Protein 7MPD (pdb70)

Foldseek 3Di:
DWALPQQFEEEFADDLDLVVLLVLVVSNAAEEEEAADQVLCCVRQVGPVRVCVSNVVSRHHYDYQYAYPQAEGDPVSLLVVLLVCVVDGGRYYYYYHGRAAHVLLNQLLNCCQPVVDDSVVSSVSSCVTHPRHHPHPNSSVVSVVSNVCNVVSVVSSPDD

Sequence (160 aa):
MMYWVRRKTTIGGSSGLPYTENEILLEWRKEGVKRVLVLPEDWEIEESWGDKDYYLSILKKNGLQPLHIPIPPDGGVPSDSSQFLTIMKWLLSEKEGNLVHCVGGIGRTGTILASSYLILTEGLEVESSAIDEVRLVRPGAVQTYEQEMFLLRVEGMMRKSSWLKNNIYYSSN

B-factor: mean 20.12, std 10.47, range [8.25, 118.36]

Secondary structure (DSSP, 8-state):
-EEEETTTEEEE---SSHHHHHHHHHHT--EEEE-S-HHHHHHHHS-HHHHHHHHHHTT-EEEE----TT----HHHHHHHHHHHHHS-SSEEEE-SSSSHHHHHHHHHHHHHHH---HHHHHHHHHTTSTT-S-SHHHHHHHHHHHHTHHHHHHHHH--

InterPro domains:
  IPR000242 Tyrosine-specific protein phosphatase, PTPase domain [PR00700] (91-109)
  IPR000242 Tyrosine-specific protein phosphatase, PTPase domain [PR00700] (117-132)
  IPR000242 Tyrosine-specific protein phosphatase, PTPase domain [PR00700] (133-143)
  IPR000242 Tyrosine-specific protein phosphatase, PTPase domain [PS50055] (1-146)
  IPR000387 Tyrosine-specific protein phosphatases domain [PS50056] (76-141)
  IPR003595 Protein-tyrosine phosphatase, catalytic [SM00404] (58-149)
  IPR016130 Protein-tyrosine phosphatase, active site [PS00383] (94-104)
  IPR020422 Dual specificity protein phosphatase domain [PS50054] (1-155)
  IPR029021 Protein-tyrosine phosphatase-like [G3DSA:3.90.190.10] (1-161)
  IPR029021 Protein-tyrosine phosphatase-like [SSF52799] (16-147)
  IPR050561 Protein Tyrosine Phosphatase [PTHR23339] (23-151)

Structure (mmCIF, N/CA/C/O backbone):
data_7MPD
#
_entry.id   7MPD
#
_cell.length_a   83.923
_cell.length_b   83.923
_cell.length_c   42.352
_cell.angle_alpha   90.000
_cell.angle_beta   90.000
_cell.angle_gamma   120.000
#
_symmetry.space_group_name_H-M   'P 63'
#
loop_
_entity.id
_entity.type
_entity.pdbx_description
1 polymer SsoPTP
2 non-polymer '2-chloroethane-1-sulfonic acid'
3 non-polymer '4-(2-HYDROXYETHYL)-1-PIPERAZINE ETHANESULFONIC ACID'
4 water water
#
loop_
_atom_site.group_PDB
_atom_site.id
_atom_site.type_symbol
_atom_site.label_atom_id
_atom_site.label_alt_id
_atom_site.label_comp_id
_atom_site.label_asym_id
_atom_site.label_entity_id
_atom_site.label_seq_id
_atom_site.pdbx_PDB_ins_code
_atom_site.Cartn_x
_atom_site.Cartn_y
_atom_site.Cartn_z
_atom_site.occupancy
_atom_site.B_iso_or_equiv
_atom_site.auth_seq_id
_atom_site.auth_comp_id
_atom_site.auth_asym_id
_atom_site.auth_atom_id
_atom_site.pdbx_PDB_model_num
ATOM 1 N N A MET A 1 1 ? 20.959 7.776 -0.484 0.51 15.67 1 MET A N 1
ATOM 2 N N B MET A 1 1 ? 21.080 7.696 -0.426 0.49 18.79 1 MET A N 1
ATOM 3 C CA A MET A 1 1 ? 20.667 8.900 0.354 0.51 11.94 1 MET A CA 1
ATOM 4 C CA B MET A 1 1 ? 20.677 8.870 0.348 0.49 17.96 1 MET A CA 1
ATOM 5 C C A MET A 1 1 ? 19.483 8.572 1.257 0.51 12.28 1 MET A C 1
ATOM 6 C C B MET A 1 1 ? 19.454 8.599 1.213 0.49 16.32 1 MET A C 1
ATOM 7 O O A MET A 1 1 ? 18.797 7.559 1.111 0.51 14.45 1 MET A O 1
ATOM 8 O O B MET A 1 1 ? 18.717 7.642 0.986 0.49 17.80 1 MET A O 1
ATOM 17 N N . TYR A 1 2 ? 19.219 9.467 2.185 1.00 13.23 2 TYR A N 1
ATOM 18 C CA . TYR A 1 2 ? 18.078 9.361 3.079 1.00 13.01 2 TYR A CA 1
ATOM 19 C C . TYR A 1 2 ? 17.415 10.719 3.172 1.00 12.73 2 TYR A C 1
ATOM 20 O O . TYR A 1 2 ? 18.092 11.739 3.201 1.00 13.63 2 TYR A O 1
ATOM 38 N N . TRP A 1 3 ? 16.095 10.751 3.233 1.00 14.13 3 TRP A N 1
ATOM 39 C CA . TRP A 1 3 ? 15.350 11.986 3.464 1.00 13.82 3 TRP A CA 1
ATOM 40 C C . TRP A 1 3 ? 15.002 12.110 4.948 1.00 13.63 3 TRP A C 1
ATOM 41 O O . TRP A 1 3 ? 14.401 11.208 5.526 1.00 15.96 3 TRP A O 1
ATOM 62 N N . VAL A 1 4 ? 15.364 13.232 5.556 1.00 13.01 4 VAL A N 1
ATOM 63 C CA . VAL A 1 4 ? 14.924 13.549 6.913 1.00 13.66 4 VAL A CA 1
ATOM 64 C C . VAL A 1 4 ? 13.528 14.164 6.903 1.00 14.00 4 VAL A C 1
ATOM 65 O O . VAL A 1 4 ? 12.707 13.863 7.777 1.00 15.71 4 VAL A O 1
ATOM 78 N N . ARG A 1 5 ? 13.259 15.052 5.951 1.00 13.93 5 ARG A N 1
ATOM 79 C CA . ARG A 1 5 ? 11.938 15.622 5.707 1.00 15.70 5 ARG A CA 1
ATOM 80 C C . ARG A 1 5 ? 11.696 15.440 4.211 1.00 16.90 5 ARG A C 1
ATOM 81 O O . ARG A 1 5 ? 12.416 16.011 3.384 1.00 17.93 5 ARG A O 1
ATOM 102 N N . ARG A 1 6 ? 10.734 14.591 3.862 1.00 19.70 6 ARG A N 1
ATOM 103 C CA . ARG A 1 6 ? 10.722 13.986 2.529 1.00 26.55 6 ARG A CA 1
ATOM 104 C C . ARG A 1 6 ? 10.680 15.024 1.421 1.00 29.43 6 ARG A C 1
ATOM 105 O O . ARG A 1 6 ? 9.878 15.945 1.438 1.00 30.18 6 ARG A O 1
ATOM 126 N N . LYS A 1 7 ? 11.640 14.921 0.513 1.00 31.29 7 LYS A N 1
ATOM 127 C CA . LYS A 1 7 ? 11.774 15.824 -0.624 1.00 29.45 7 LYS A CA 1
ATOM 128 C C . LYS A 1 7 ? 12.264 17.231 -0.270 1.00 25.10 7 LYS A C 1
ATOM 129 O O . LYS A 1 7 ? 12.573 17.985 -1.179 1.00 24.96 7 LYS A O 1
ATOM 148 N N A THR A 1 8 ? 12.366 17.578 1.017 0.56 22.20 8 THR A N 1
ATOM 149 N N B THR A 1 8 ? 12.373 17.590 1.014 0.44 23.39 8 THR A N 1
ATOM 150 C CA A THR A 1 8 ? 12.849 18.893 1.445 0.56 19.96 8 THR A CA 1
ATOM 151 C CA B THR A 1 8 ? 12.871 18.914 1.404 0.44 22.24 8 THR A CA 1
ATOM 152 C C A THR A 1 8 ? 14.335 18.878 1.807 0.56 16.95 8 THR A C 1
ATOM 153 C C B THR A 1 8 ? 14.342 18.903 1.822 0.44 17.73 8 THR A C 1
ATOM 154 O O A THR A 1 8 ? 15.128 19.656 1.265 0.56 17.04 8 THR A O 1
ATOM 155 O O B THR A 1 8 ? 15.147 19.698 1.314 0.44 17.71 8 THR A O 1
ATOM 176 N N . ILE A 1 9 ? 14.717 18.016 2.735 1.00 15.75 9 ILE A N 1
ATOM 177 C CA . ILE A 1 9 ? 16.101 17.914 3.159 1.00 13.97 9 ILE A CA 1
ATOM 178 C C . ILE A 1 9 ? 16.481 16.476 3.448 1.00 11.82 9 ILE A C 1
ATOM 179 O O . ILE A 1 9 ? 15.750 15.741 4.126 1.00 12.10 9 ILE A O 1
ATOM 195 N N . GLY A 1 10 ? 17.652 16.093 2.959 1.00 11.56 10 GLY A N 1
ATOM 196 C CA . GLY A 1 10 ? 18.171 14.761 3.121 1.00 11.54 10 GLY A CA 1
ATOM 197 C C . GLY A 1 10 ? 19.674 14.767 3.210 1.00 10.22 10 GLY A C 1
ATOM 198 O O . GLY A 1 10 ? 20.332 15.804 3.065 1.00 10.39 10 GLY A O 1
ATOM 202 N N . GLY A 1 11 ? 20.223 13.578 3.423 1.00 10.40 11 GLY A N 1
ATOM 203 C CA . GLY A 1 11 ? 21.645 13.395 3.596 1.00 10.35 11 GLY A CA 1
ATOM 204 C C . GLY A 1 11 ? 22.191 12.219 2.809 1.00 9.89 11 GLY A C 1
ATOM 205 O O . GLY A 1 11 ? 21.459 11.335 2.360 1.00 11.09 11 GLY A O 1
ATOM 209 N N A SER A 1 12 ? 23.521 12.201 2.668 0.73 10.09 12 SER A N 1
ATOM 210 N N B SER A 1 12 ? 23.515 12.200 2.671 0.27 10.65 12 SER A N 1
ATOM 211 C CA A SER A 1 12 ? 24.230 11.133 1.993 0.73 10.82 12 SER A CA 1
ATOM 212 C CA B SER A 1 12 ? 24.195 11.046 2.103 0.27 12.04 12 SER A CA 1
ATOM 213 C C A SER A 1 12 ? 25.694 11.169 2.396 0.73 10.55 12 SER A C 1
ATOM 214 C C B SER A 1 12 ? 25.682 11.159 2.397 0.27 11.63 12 SER A C 1
ATOM 215 O O A SER A 1 12 ? 26.188 12.148 2.947 0.73 10.17 12 SER A O 1
ATOM 216 O O B SER A 1 12 ? 26.165 12.167 2.918 0.27 11.56 12 SER A O 1
ATOM 231 N N . GLY A 1 13 ? 26.400 10.089 2.060 1.00 12.08 13 GLY A N 1
ATOM 232 C CA . GLY A 1 13 ? 27.845 10.118 2.006 1.00 12.15 13 GLY A CA 1
ATOM 233 C C . GLY A 1 13 ? 28.360 10.598 0.650 1.00 11.50 13 GLY A C 1
ATOM 234 O O . GLY A 1 13 ? 27.608 10.971 -0.230 1.00 13.33 13 GLY A O 1
ATOM 238 N N . LEU A 1 14 ? 29.687 10.579 0.513 1.00 11.57 14 LEU A N 1
ATOM 239 C CA . LEU A 1 14 ? 30.368 11.042 -0.698 1.00 11.89 14 LEU A CA 1
ATOM 240 C C . LEU A 1 14 ? 30.163 10.019 -1.797 1.00 11.44 14 LEU A C 1
ATOM 241 O O . LEU A 1 14 ? 30.534 8.856 -1.619 1.00 13.28 14 LEU A O 1
ATOM 257 N N . PRO A 1 15 ? 29.642 10.405 -2.958 1.00 11.31 15 PRO A N 1
ATOM 258 C CA . PRO A 1 15 ? 29.522 9.453 -4.046 1.00 11.87 15 PRO A CA 1
ATOM 259 C C . PRO A 1 15 ? 30.885 9.159 -4.643 1.00 11.74 15 PRO A C 1
ATOM 260 O O . PRO A 1 15 ? 31.768 10.012 -4.691 1.00 12.85 15 PRO A O 1
ATOM 271 N N . TYR A 1 16 ? 31.043 7.926 -5.102 1.00 12.38 16 TYR A N 1
ATOM 272 C CA . TYR A 1 16 ? 32.237 7.515 -5.813 1.00 13.18 16 TYR A CA 1
ATOM 273 C C . TYR A 1 16 ? 32.008 7.411 -7.316 1.00 14.22 16 TYR A C 1
ATOM 274 O O . TYR A 1 16 ? 32.981 7.346 -8.080 1.00 16.89 16 TYR A O 1
ATOM 292 N N . THR A 1 17 ? 30.762 7.399 -7.756 1.00 13.48 17 THR A N 1
ATOM 293 C CA . THR A 1 17 ? 30.446 7.234 -9.168 1.00 13.71 17 THR A CA 1
ATOM 294 C C . THR A 1 17 ? 29.346 8.226 -9.533 1.00 13.62 17 THR A C 1
ATOM 295 O O . THR A 1 17 ? 28.557 8.662 -8.705 1.00 14.12 17 THR A O 1
ATOM 306 N N . GLU A 1 18 ? 29.263 8.519 -10.829 1.00 14.68 18 GLU A N 1
ATOM 307 C CA . GLU A 1 18 ? 28.172 9.343 -11.325 1.00 16.27 18 GLU A CA 1
ATOM 308 C C . GLU A 1 18 ? 26.825 8.639 -11.190 1.00 14.97 18 GLU A C 1
ATOM 309 O O . GLU A 1 18 ? 25.797 9.307 -11.038 1.00 16.24 18 GLU A O 1
ATOM 321 N N . ASN A 1 19 ? 26.796 7.295 -11.200 1.00 14.93 19 ASN A N 1
ATOM 322 C CA . ASN A 1 19 ? 25.529 6.592 -11.011 1.00 14.93 19 ASN A CA 1
ATOM 323 C C . ASN A 1 19 ? 24.857 7.022 -9.715 1.00 14.62 19 ASN A C 1
ATOM 324 O O . ASN A 1 19 ? 23.631 7.144 -9.642 1.00 15.74 19 ASN A O 1
ATOM 335 N N . GLU A 1 20 ? 25.647 7.213 -8.659 1.00 13.85 20 GLU A N 1
ATOM 336 C CA . GLU A 1 20 ? 25.060 7.596 -7.389 1.00 13.49 20 GLU A CA 1
ATOM 337 C C . GLU A 1 20 ? 24.426 8.976 -7.463 1.00 13.51 20 GLU A C 1
ATOM 338 O O . GLU A 1 20 ? 23.394 9.220 -6.827 1.00 15.13 20 GLU A O 1
ATOM 350 N N . ILE A 1 21 ? 25.061 9.889 -8.204 1.00 13.58 21 ILE A N 1
ATOM 351 C CA . ILE A 1 21 ? 24.552 11.247 -8.380 1.00 13.78 21 ILE A CA 1
ATOM 352 C C . ILE A 1 21 ? 23.258 11.230 -9.185 1.00 14.78 21 ILE A C 1
ATOM 353 O O . ILE A 1 21 ? 22.305 11.955 -8.881 1.00 15.88 21 ILE A O 1
ATOM 369 N N A LEU A 1 22 ? 23.196 10.385 -10.216 0.48 15.19 22 LEU A N 1
ATOM 370 N N B LEU A 1 22 ? 23.207 10.394 -10.223 0.52 15.21 22 LEU A N 1
ATOM 371 C CA A LEU A 1 22 ? 21.968 10.257 -10.992 0.48 16.62 22 LEU A CA 1
ATOM 372 C CA B LEU A 1 22 ? 21.980 10.234 -10.990 0.52 16.43 22 LEU A CA 1
ATOM 373 C C A LEU A 1 22 ? 20.831 9.731 -10.127 0.48 17.25 22 LEU A C 1
ATOM 374 C C B LEU A 1 22 ? 20.846 9.770 -10.090 0.52 16.59 22 LEU A C 1
ATOM 375 O O A LEU A 1 22 ? 19.672 10.120 -10.323 0.48 18.00 22 LEU A O 1
ATOM 376 O O B LEU A 1 22 ? 19.709 10.242 -10.216 0.52 17.82 22 LEU A O 1
ATOM 407 N N . GLU A 1 23 ? 21.133 8.842 -9.177 1.00 16.60 23 GLU A N 1
ATOM 408 C CA . GLU A 1 23 ? 20.101 8.376 -8.259 1.00 17.13 23 GLU A CA 1
ATOM 409 C C . GLU A 1 23 ? 19.600 9.504 -7.358 1.00 16.19 23 GLU A C 1
ATOM 410 O O . GLU A 1 23 ? 18.400 9.605 -7.091 1.00 17.38 23 GLU A O 1
ATOM 422 N N . TRP A 1 24 ? 20.493 10.387 -6.901 1.00 15.27 24 TRP A N 1
ATOM 423 C CA . TRP A 1 24 ? 20.035 11.547 -6.145 1.00 15.12 24 TRP A CA 1
ATOM 424 C C . TRP A 1 24 ? 19.005 12.324 -6.965 1.00 15.55 24 TRP A C 1
ATOM 425 O O . TRP A 1 24 ? 17.951 12.736 -6.461 1.00 16.18 24 TRP A O 1
ATOM 446 N N . ARG A 1 25 ? 19.330 12.582 -8.234 1.00 15.54 25 ARG A N 1
ATOM 447 C CA . ARG A 1 25 ? 18.413 13.328 -9.081 1.00 17.13 25 ARG A CA 1
ATOM 448 C C . ARG A 1 25 ? 17.066 12.622 -9.197 1.00 17.20 25 ARG A C 1
ATOM 449 O O . ARG A 1 25 ? 16.001 13.257 -9.123 1.00 18.52 25 ARG A O 1
ATOM 470 N N . LYS A 1 26 ? 17.091 11.301 -9.374 1.00 17.70 26 LYS A N 1
ATOM 471 C CA . LYS A 1 26 ? 15.847 10.550 -9.478 1.00 19.37 26 LYS A CA 1
ATOM 472 C C . LYS A 1 26 ? 15.014 10.643 -8.208 1.00 19.59 26 LYS A C 1
ATOM 473 O O . LYS A 1 26 ? 13.780 10.604 -8.275 1.00 21.28 26 LYS A O 1
ATOM 492 N N . GLU A 1 27 ? 15.664 10.758 -7.053 1.00 17.84 27 GLU A N 1
ATOM 493 C CA . GLU A 1 27 ? 14.991 10.886 -5.767 1.00 18.82 27 GLU A CA 1
ATOM 494 C C . GLU A 1 27 ? 14.410 12.269 -5.521 1.00 18.51 27 GLU A C 1
ATOM 495 O O . GLU A 1 27 ? 13.680 12.454 -4.538 1.00 21.97 27 GLU A O 1
ATOM 507 N N . GLY A 1 28 ? 14.730 13.241 -6.363 1.00 17.73 28 GLY A N 1
ATOM 508 C CA . GLY A 1 28 ? 14.222 14.585 -6.203 1.00 18.54 28 GLY A CA 1
ATOM 509 C C . GLY A 1 28 ? 15.217 15.597 -5.684 1.00 16.62 28 GLY A C 1
ATOM 510 O O . GLY A 1 28 ? 14.816 16.707 -5.331 1.00 18.24 28 GLY A O 1
ATOM 514 N N . VAL A 1 29 ? 16.495 15.245 -5.593 1.00 15.35 29 VAL A N 1
ATOM 515 C CA . VAL A 1 29 ? 17.501 16.216 -5.198 1.00 14.27 29 VAL A CA 1
ATOM 516 C C . VAL A 1 29 ? 17.668 17.251 -6.298 1.00 14.31 29 VAL A C 1
ATOM 517 O O . VAL A 1 29 ? 17.772 16.903 -7.487 1.00 15.39 29 VAL A O 1
ATOM 530 N N . LYS A 1 30 ? 17.734 18.516 -5.898 1.00 14.25 30 LYS A N 1
ATOM 531 C CA . LYS A 1 30 ? 17.972 19.638 -6.789 1.00 15.05 30 LYS A CA 1
ATOM 532 C C . LYS A 1 30 ? 19.221 20.435 -6.444 1.00 14.20 30 LYS A C 1
ATOM 533 O O . LYS A 1 30 ? 19.755 21.141 -7.309 1.00 15.20 30 LYS A O 1
ATOM 552 N N . ARG A 1 31 ? 19.693 20.365 -5.205 1.00 13.48 31 ARG A N 1
ATOM 553 C CA . ARG A 1 31 ? 20.730 21.246 -4.672 1.00 14.27 31 ARG A CA 1
ATOM 554 C C . ARG A 1 31 ? 21.555 20.410 -3.708 1.00 12.05 31 ARG A C 1
ATOM 555 O O . ARG A 1 31 ? 20.981 19.594 -2.989 1.00 12.48 31 ARG A O 1
ATOM 576 N N . VAL A 1 32 ? 22.870 20.611 -3.689 1.00 11.31 32 VAL A N 1
ATOM 577 C CA . VAL A 1 32 ? 23.768 19.781 -2.888 1.00 10.85 32 VAL A CA 1
ATOM 578 C C . VAL A 1 32 ? 24.707 20.677 -2.093 1.00 10.51 32 VAL A C 1
ATOM 579 O O . VAL A 1 32 ? 25.456 21.483 -2.655 1.00 11.66 32 VAL A O 1
ATOM 592 N N . LEU A 1 33 ? 24.707 20.478 -0.777 1.00 9.91 33 LEU A N 1
ATOM 593 C CA . LEU A 1 33 ? 25.644 21.096 0.147 1.00 9.67 33 LEU A CA 1
ATOM 594 C C . LEU A 1 33 ? 26.756 20.086 0.397 1.00 9.41 33 LEU A C 1
ATOM 595 O O . LEU A 1 33 ? 26.533 19.030 0.993 1.00 10.05 33 LEU A O 1
ATOM 611 N N . VAL A 1 34 ? 27.936 20.409 -0.108 1.00 9.58 34 VAL A N 1
ATOM 612 C CA . VAL A 1 34 ? 29.121 19.550 -0.112 1.00 9.27 34 VAL A CA 1
ATOM 613 C C . VAL A 1 34 ? 29.965 19.909 1.100 1.00 8.94 34 VAL A C 1
ATOM 614 O O . VAL A 1 34 ? 30.590 20.973 1.119 1.00 9.79 34 VAL A O 1
ATOM 627 N N . LEU A 1 35 ? 30.035 19.012 2.074 1.00 8.50 35 LEU A N 1
ATOM 628 C CA . LEU A 1 35 ? 30.784 19.235 3.309 1.00 8.77 35 LEU A CA 1
ATOM 629 C C . LEU A 1 35 ? 32.204 18.668 3.362 1.00 8.60 35 LEU A C 1
ATOM 630 O O . LEU A 1 35 ? 32.965 19.123 4.212 1.00 9.58 35 LEU A O 1
ATOM 646 N N . PRO A 1 36 ? 32.613 17.655 2.592 1.00 8.97 36 PRO A N 1
ATOM 647 C CA . PRO A 1 36 ? 33.995 17.168 2.787 1.00 9.39 36 PRO A CA 1
ATOM 648 C C . PRO A 1 36 ? 35.017 18.232 2.443 1.00 9.51 36 PRO A C 1
ATOM 649 O O . PRO A 1 36 ? 34.770 19.155 1.660 1.00 10.61 36 PRO A O 1
ATOM 660 N N . GLU A 1 37 ? 36.204 18.044 2.990 1.00 9.82 37 GLU A N 1
ATOM 661 C CA . GLU A 1 37 ? 37.342 18.880 2.634 1.00 10.53 37 GLU A CA 1
ATOM 662 C C . GLU A 1 37 ? 37.863 18.498 1.256 1.00 9.97 37 GLU A C 1
ATOM 663 O O . GLU A 1 37 ? 37.643 17.389 0.751 1.00 10.80 37 GLU A O 1
ATOM 675 N N . ASP A 1 38 ? 38.613 19.414 0.651 1.00 10.80 38 ASP A N 1
ATOM 676 C CA . ASP A 1 38 ? 39.209 19.140 -0.649 1.00 11.41 38 ASP A CA 1
ATOM 677 C C . ASP A 1 38 ? 39.947 17.811 -0.671 1.00 10.80 38 ASP A C 1
ATOM 678 O O . ASP A 1 38 ? 39.807 17.070 -1.637 1.00 11.66 38 ASP A O 1
ATOM 687 N N . TRP A 1 39 ? 40.769 17.507 0.351 1.00 10.87 39 TRP A N 1
ATOM 688 C CA . TRP A 1 39 ? 41.576 16.293 0.252 1.00 11.36 39 TRP A CA 1
ATOM 689 C C . TRP A 1 39 ? 40.699 15.060 0.166 1.00 10.85 39 TRP A C 1
ATOM 690 O O . TRP A 1 39 ? 41.073 14.094 -0.494 1.00 12.50 39 TRP A O 1
ATOM 711 N N . GLU A 1 40 ? 39.547 15.074 0.835 1.00 10.26 40 GLU A N 1
ATOM 712 C CA . GLU A 1 40 ? 38.613 13.957 0.803 1.00 10.76 40 GLU A CA 1
ATOM 713 C C . GLU A 1 40 ? 37.958 13.827 -0.578 1.00 11.04 40 GLU A C 1
ATOM 714 O O . GLU A 1 40 ? 37.811 12.735 -1.113 1.00 13.16 40 GLU A O 1
ATOM 726 N N . ILE A 1 41 ? 37.568 14.937 -1.173 1.00 10.82 41 ILE A N 1
ATOM 727 C CA . ILE A 1 41 ? 36.975 14.907 -2.514 1.00 11.96 41 ILE A CA 1
ATOM 728 C C . ILE A 1 41 ? 37.996 14.467 -3.545 1.00 12.79 41 ILE A C 1
ATOM 729 O O . ILE A 1 41 ? 37.688 13.657 -4.436 1.00 14.32 41 ILE A O 1
ATOM 745 N N . GLU A 1 42 ? 39.219 15.011 -3.460 1.00 13.43 42 GLU A N 1
ATOM 746 C CA . GLU A 1 42 ? 40.256 14.775 -4.440 1.00 14.90 42 GLU A CA 1
ATOM 747 C C . GLU A 1 42 ? 40.615 13.312 -4.510 1.00 17.25 42 GLU A C 1
ATOM 748 O O . GLU A 1 42 ? 40.923 12.808 -5.593 1.00 19.95 42 GLU A O 1
ATOM 760 N N . GLU A 1 43 ? 40.579 12.609 -3.387 1.00 19.84 43 GLU A N 1
ATOM 761 C CA . GLU A 1 43 ? 40.853 11.178 -3.404 1.00 23.35 43 GLU A CA 1
ATOM 762 C C . GLU A 1 43 ? 39.901 10.434 -4.345 1.00 23.30 43 GLU A C 1
ATOM 763 O O . GLU A 1 43 ? 40.303 9.473 -5.004 1.00 27.56 43 GLU A O 1
ATOM 775 N N . SER A 1 44 ? 38.622 10.848 -4.400 1.00 22.08 44 SER A N 1
ATOM 776 C CA . SER A 1 44 ? 37.618 10.133 -5.188 1.00 22.23 44 SER A CA 1
ATOM 777 C C . SER A 1 44 ? 37.337 10.752 -6.554 1.00 20.86 44 SER A C 1
ATOM 778 O O . SER A 1 44 ? 36.798 10.061 -7.431 1.00 22.54 44 SER A O 1
ATOM 786 N N . TRP A 1 45 ? 37.711 12.015 -6.770 1.00 18.64 45 TRP A N 1
ATOM 787 C CA . TRP A 1 45 ? 37.312 12.732 -7.964 1.00 16.89 45 TRP A CA 1
ATOM 788 C C . TRP A 1 45 ? 38.449 13.468 -8.652 1.00 17.88 45 TRP A C 1
ATOM 789 O O . TRP A 1 45 ? 38.230 14.072 -9.701 1.00 19.16 45 TRP A O 1
ATOM 810 N N . GLY A 1 46 ? 39.647 13.439 -8.083 1.00 18.69 46 GLY A N 1
ATOM 811 C CA . GLY A 1 46 ? 40.803 14.103 -8.665 1.00 19.00 46 GLY A CA 1
ATOM 812 C C . GLY A 1 46 ? 40.880 15.557 -8.319 1.00 18.06 46 GLY A C 1
ATOM 813 O O . GLY A 1 46 ? 41.908 16.027 -7.829 1.00 21.46 46 GLY A O 1
ATOM 817 N N . ASP A 1 47 ? 39.789 16.289 -8.492 1.00 19.70 47 ASP A N 1
ATOM 818 C CA . ASP A 1 47 ? 39.804 17.731 -8.315 1.00 21.61 47 ASP A CA 1
ATOM 819 C C . ASP A 1 47 ? 38.430 18.166 -7.832 1.00 19.20 47 ASP A C 1
ATOM 820 O O . ASP A 1 47 ? 37.423 17.701 -8.362 1.00 18.97 47 ASP A O 1
ATOM 829 N N . LYS A 1 48 ? 38.386 19.037 -6.820 1.00 18.01 48 LYS A N 1
ATOM 830 C CA . LYS A 1 48 ? 37.107 19.468 -6.279 1.00 18.11 48 LYS A CA 1
ATOM 831 C C . LYS A 1 48 ? 36.279 20.149 -7.353 1.00 18.20 48 LYS A C 1
ATOM 832 O O . LYS A 1 48 ? 35.065 19.932 -7.415 1.00 17.75 48 LYS A O 1
ATOM 851 N N . ASP A 1 49 ? 36.904 20.991 -8.188 1.00 20.28 49 ASP A N 1
ATOM 852 C CA . ASP A 1 49 ? 36.138 21.678 -9.217 1.00 21.33 49 ASP A CA 1
ATOM 853 C C . ASP A 1 49 ? 35.511 20.684 -10.186 1.00 20.51 49 ASP A C 1
ATOM 854 O O . ASP A 1 49 ? 34.375 20.882 -10.646 1.00 20.17 49 ASP A O 1
ATOM 863 N N . TYR A 1 50 ? 36.234 19.610 -10.522 1.00 19.39 50 TYR A N 1
ATOM 864 C CA . TYR A 1 50 ? 35.661 18.603 -11.407 1.00 18.73 50 TYR A CA 1
ATOM 865 C C . TYR A 1 50 ? 34.448 17.955 -10.770 1.00 17.44 50 TYR A C 1
ATOM 866 O O . TYR A 1 50 ? 33.422 17.771 -11.432 1.00 17.32 50 TYR A O 1
ATOM 884 N N . TYR A 1 51 ? 34.555 17.567 -9.507 1.00 15.87 51 TYR A N 1
ATOM 885 C CA . TYR A 1 51 ? 33.405 17.009 -8.822 1.00 14.53 51 TYR A CA 1
ATOM 886 C C . TYR A 1 51 ? 32.215 17.959 -8.860 1.00 14.20 51 TYR A C 1
ATOM 887 O O . TYR A 1 51 ? 31.114 17.537 -9.186 1.00 14.16 51 TYR A O 1
ATOM 905 N N . LEU A 1 52 ? 32.408 19.243 -8.520 1.00 14.14 52 LEU A N 1
ATOM 906 C CA . LEU A 1 52 ? 31.261 20.160 -8.545 1.00 15.28 52 LEU A CA 1
ATOM 907 C C . LEU A 1 52 ? 30.695 20.275 -9.958 1.00 14.94 52 LEU A C 1
ATOM 908 O O . LEU A 1 52 ? 29.481 20.446 -10.131 1.00 16.36 52 LEU A O 1
ATOM 924 N N . SER A 1 53 ? 31.575 20.208 -10.978 1.00 16.39 53 SER A N 1
ATOM 925 C CA . SER A 1 53 ? 31.104 20.282 -12.353 1.00 17.91 53 SER A CA 1
ATOM 926 C C . SER A 1 53 ? 30.253 19.073 -12.716 1.00 16.73 53 SER A C 1
ATOM 927 O O . SER A 1 53 ? 29.286 19.210 -13.465 1.00 18.04 53 SER A O 1
ATOM 935 N N . ILE A 1 54 ? 30.582 17.893 -12.173 1.00 15.72 54 ILE A N 1
ATOM 936 C CA . ILE A 1 54 ? 29.756 16.716 -12.403 1.00 14.88 54 ILE A CA 1
ATOM 937 C C . ILE A 1 54 ? 28.401 16.887 -11.743 1.00 14.96 54 ILE A C 1
ATOM 938 O O . ILE A 1 54 ? 27.380 16.505 -12.307 1.00 15.91 54 ILE A O 1
ATOM 954 N N . LEU A 1 55 ? 28.357 17.472 -10.536 1.00 14.30 55 LEU A N 1
ATOM 955 C CA . LEU A 1 55 ? 27.063 17.798 -9.933 1.00 14.56 55 LEU A CA 1
ATOM 956 C C . LEU A 1 55 ? 26.242 18.742 -10.829 1.00 15.31 55 LEU A C 1
ATOM 957 O O . LEU A 1 55 ? 25.058 18.485 -11.111 1.00 16.98 55 LEU A O 1
ATOM 973 N N . LYS A 1 56 ? 26.878 19.799 -11.331 1.00 17.21 56 LYS A N 1
ATOM 974 C CA . LYS A 1 56 ? 26.170 20.757 -12.179 1.00 18.73 56 LYS A CA 1
ATOM 975 C C . LYS A 1 56 ? 25.735 20.117 -13.491 1.00 19.87 56 LYS A C 1
ATOM 976 O O . LYS A 1 56 ? 24.644 20.399 -13.992 1.00 21.11 56 LYS A O 1
ATOM 995 N N . LYS A 1 57 ? 26.591 19.266 -14.063 1.00 20.13 57 LYS A N 1
ATOM 996 C CA . LYS A 1 57 ? 26.251 18.576 -15.304 1.00 21.14 57 LYS A CA 1
ATOM 997 C C . LYS A 1 57 ? 24.975 17.772 -15.146 1.00 22.47 57 LYS A C 1
ATOM 998 O O . LYS A 1 57 ? 24.196 17.622 -16.099 1.00 25.60 57 LYS A O 1
ATOM 1017 N N . ASN A 1 58 ? 24.744 17.266 -13.927 1.00 22.22 58 ASN A N 1
ATOM 1018 C CA . ASN A 1 58 ? 23.571 16.478 -13.592 1.00 23.69 58 ASN A CA 1
ATOM 1019 C C . ASN A 1 58 ? 22.427 17.335 -13.073 1.00 23.72 58 ASN A C 1
ATOM 1020 O O . ASN A 1 58 ? 21.517 16.809 -12.431 1.00 27.36 58 ASN A O 1
ATOM 1031 N N . GLY A 1 59 ? 22.467 18.640 -13.325 1.00 23.31 59 GLY A N 1
ATOM 1032 C CA . GLY A 1 59 ? 21.345 19.505 -13.019 1.00 24.90 59 GLY A CA 1
ATOM 1033 C C . GLY A 1 59 ? 21.205 19.881 -11.566 1.00 23.62 59 GLY A C 1
ATOM 1034 O O . GLY A 1 59 ? 20.134 20.338 -11.154 1.00 27.88 59 GLY A O 1
ATOM 1038 N N . LEU A 1 60 ? 22.262 19.725 -10.773 1.00 20.00 60 LEU A N 1
ATOM 1039 C CA . LEU A 1 60 ? 22.251 20.018 -9.342 1.00 19.15 60 LEU A CA 1
ATOM 1040 C C . LEU A 1 60 ? 23.032 21.295 -9.084 1.00 20.57 60 LEU A C 1
ATOM 1041 O O . LEU A 1 60 ? 24.051 21.550 -9.729 1.00 26.39 60 LEU A O 1
ATOM 1057 N N . GLN A 1 61 ? 22.555 22.112 -8.158 1.00 15.43 61 GLN A N 1
ATOM 1058 C CA . GLN A 1 61 ? 23.272 23.319 -7.790 1.00 15.19 61 GLN A CA 1
ATOM 1059 C C . GLN A 1 61 ? 24.059 23.042 -6.530 1.00 13.00 61 GLN A C 1
ATOM 1060 O O . GLN A 1 61 ? 23.455 22.728 -5.501 1.00 13.26 61 GLN A O 1
ATOM 1074 N N . PRO A 1 62 ? 25.407 23.151 -6.579 1.00 13.62 62 PRO A N 1
ATOM 1075 C CA . PRO A 1 62 ? 26.215 22.824 -5.395 1.00 12.94 62 PRO A CA 1
ATOM 1076 C C . PRO A 1 62 ? 26.777 24.036 -4.675 1.00 12.29 62 PRO A C 1
ATOM 1077 O O . PRO A 1 62 ? 27.013 25.098 -5.256 1.00 13.96 62 PRO A O 1
ATOM 1088 N N . LEU A 1 63 ? 27.082 23.823 -3.401 1.00 10.99 63 LEU A N 1
ATOM 1089 C CA . LEU A 1 63 ? 27.791 24.778 -2.572 1.00 10.55 63 LEU A CA 1
ATOM 1090 C C . LEU A 1 63 ? 28.797 23.991 -1.746 1.00 10.26 63 LEU A C 1
ATOM 1091 O O . LEU A 1 63 ? 28.412 23.037 -1.067 1.00 10.66 63 LEU A O 1
ATOM 1107 N N . HIS A 1 64 ? 30.074 24.388 -1.772 1.00 10.27 64 HIS A N 1
ATOM 1108 C CA . HIS A 1 64 ? 31.115 23.715 -1.016 1.00 10.23 64 HIS A CA 1
ATOM 1109 C C . HIS A 1 64 ? 31.404 24.481 0.272 1.00 10.53 64 HIS A C 1
ATOM 1110 O O . HIS A 1 64 ? 31.884 25.616 0.233 1.00 11.64 64 HIS A O 1
ATOM 1124 N N . ILE A 1 65 ? 31.125 23.853 1.410 1.00 9.60 65 ILE A N 1
ATOM 1125 C CA . ILE A 1 65 ? 31.407 24.428 2.735 1.00 9.56 65 ILE A CA 1
ATOM 1126 C C . ILE A 1 65 ? 32.180 23.352 3.493 1.00 9.38 65 ILE A C 1
ATOM 1127 O O . ILE A 1 65 ? 31.581 22.472 4.130 1.00 9.97 65 ILE A O 1
ATOM 1143 N N . PRO A 1 66 ? 33.513 23.367 3.425 1.00 9.43 66 PRO A N 1
ATOM 1144 C CA . PRO A 1 66 ? 34.281 22.233 3.942 1.00 9.73 66 PRO A CA 1
ATOM 1145 C C . PRO A 1 66 ? 34.359 22.220 5.464 1.00 9.53 66 PRO A C 1
ATOM 1146 O O . PRO A 1 66 ? 34.749 23.208 6.100 1.00 10.51 66 PRO A O 1
ATOM 1157 N N . ILE A 1 67 ? 34.035 21.072 6.044 1.00 9.59 67 ILE A N 1
ATOM 1158 C CA . ILE A 1 67 ? 34.061 20.857 7.493 1.00 9.92 67 ILE A CA 1
ATOM 1159 C C . ILE A 1 67 ? 34.967 19.663 7.763 1.00 10.05 67 ILE A C 1
ATOM 1160 O O . ILE A 1 67 ? 34.787 18.626 7.133 1.00 10.43 67 ILE A O 1
ATOM 1176 N N . PRO A 1 68 ? 35.948 19.755 8.654 1.00 11.26 68 PRO A N 1
ATOM 1177 C CA A PRO A 1 68 ? 36.799 18.589 8.927 0.48 11.99 68 PRO A CA 1
ATOM 1178 C CA B PRO A 1 68 ? 36.800 18.592 8.937 0.52 12.05 68 PRO A CA 1
ATOM 1179 C C . PRO A 1 68 ? 36.041 17.457 9.601 1.00 10.94 68 PRO A C 1
ATOM 1180 O O . PRO A 1 68 ? 35.083 17.666 10.341 1.00 11.17 68 PRO A O 1
ATOM 1201 N N . ASP A 1 69 ? 36.510 16.231 9.353 1.00 11.67 69 ASP A N 1
ATOM 1202 C CA . ASP A 1 69 ? 35.919 15.041 9.965 1.00 12.19 69 ASP A CA 1
ATOM 1203 C C . ASP A 1 69 ? 35.826 15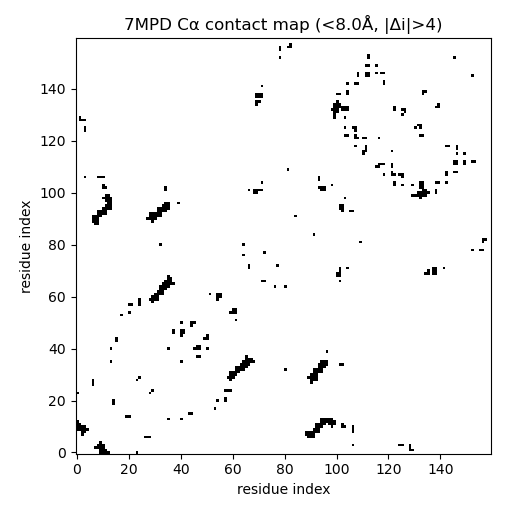.218 11.480 1.00 12.12 69 ASP A C 1
ATOM 1204 O O . ASP A 1 69 ? 36.757 15.688 12.130 1.00 12.60 69 ASP A O 1
ATOM 1213 N N . GLY A 1 70 ? 34.680 14.859 12.026 1.00 12.17 70 GLY A N 1
ATOM 1214 C CA . GLY A 1 70 ? 34.420 14.994 13.450 1.00 13.07 70 GLY A CA 1
ATOM 1215 C C . GLY A 1 70 ? 34.038 16.378 13.892 1.00 12.96 70 GLY A C 1
ATOM 1216 O O . GLY A 1 70 ? 33.733 16.579 15.075 1.00 14.34 70 GLY A O 1
ATOM 1220 N N . GLY A 1 71 ? 34.039 17.338 12.982 1.00 12.54 71 GLY A N 1
ATOM 1221 C CA . GLY A 1 71 ? 33.901 18.730 13.312 1.00 12.60 71 GLY A CA 1
ATOM 1222 C C . GLY A 1 71 ? 32.545 19.313 12.968 1.00 11.54 71 GLY A C 1
ATOM 1223 O O . GLY A 1 71 ? 31.568 18.611 12.673 1.00 11.88 71 GLY A O 1
ATOM 1227 N N . VAL A 1 72 ? 32.528 20.639 13.055 1.00 11.71 72 VAL A N 1
ATOM 1228 C CA . VAL A 1 72 ? 31.313 21.445 12.986 1.00 11.47 72 VAL A CA 1
ATOM 1229 C C . VAL A 1 72 ? 31.615 22.670 12.134 1.00 11.46 72 VAL A C 1
ATOM 1230 O O . VAL A 1 72 ? 32.774 23.089 12.003 1.00 11.65 72 VAL A O 1
ATOM 1243 N N . PRO A 1 73 ? 30.595 23.262 11.540 1.00 11.26 73 PRO A N 1
ATOM 1244 C CA . PRO A 1 73 ? 30.826 24.503 10.811 1.00 11.19 73 PRO A CA 1
ATOM 1245 C C . PRO A 1 73 ? 31.237 25.603 11.767 1.00 11.97 73 PRO A C 1
ATOM 1246 O O . PRO A 1 73 ? 30.740 25.669 12.888 1.00 12.67 73 PRO A O 1
ATOM 1257 N N . SER A 1 74 ? 32.104 26.501 11.294 1.00 11.92 74 SER A N 1
ATOM 1258 C CA . SER A 1 74 ? 32.319 27.748 12.002 1.00 12.58 74 SER A CA 1
ATOM 1259 C C . SER A 1 74 ? 31.028 28.574 11.973 1.00 11.86 74 SER A C 1
ATOM 1260 O O . SER A 1 74 ? 30.104 28.281 11.218 1.00 11.53 74 SER A O 1
ATOM 1268 N N . ASP A 1 75 ? 30.971 29.644 12.748 1.00 13.08 75 ASP A N 1
ATOM 1269 C CA . ASP A 1 75 ? 29.765 30.464 12.743 1.00 13.55 75 ASP A CA 1
ATOM 1270 C C . ASP A 1 75 ? 29.483 31.080 11.362 1.00 12.46 75 ASP A C 1
ATOM 1271 O O . ASP A 1 75 ? 28.327 31.135 10.925 1.00 12.84 75 ASP A O 1
ATOM 1280 N N A SER A 1 76 ? 30.518 31.555 10.650 0.54 12.40 76 SER A N 1
ATOM 1281 N N B SER A 1 76 ? 30.523 31.538 10.656 0.46 13.72 76 SER A N 1
ATOM 1282 C CA A SER A 1 76 ? 30.255 32.107 9.323 0.54 12.11 76 SER A CA 1
ATOM 1283 C CA B SER A 1 76 ? 30.305 32.112 9.328 0.46 14.62 76 SER A CA 1
ATOM 1284 C C A SER A 1 76 ? 29.823 31.008 8.362 0.54 10.58 76 SER A C 1
ATOM 1285 C C B SER A 1 76 ? 29.886 31.031 8.332 0.46 12.41 76 SER A C 1
ATOM 1286 O O A SER A 1 76 ? 28.903 31.202 7.553 0.54 10.90 76 SER A O 1
ATOM 1287 O O B SER A 1 76 ? 29.018 31.258 7.476 0.46 13.55 76 SER A O 1
ATOM 1302 N N . GLN A 1 77 ? 30.490 29.838 8.436 1.00 10.77 77 GLN A N 1
ATOM 1303 C CA . GLN A 1 77 ? 30.055 28.731 7.612 1.00 10.43 77 GLN A CA 1
ATOM 1304 C C . GLN A 1 77 ? 28.607 28.372 7.896 1.00 9.97 77 GLN A C 1
ATOM 1305 O O . GLN A 1 77 ? 27.853 28.048 6.980 1.00 10.01 77 GLN A O 1
ATOM 1319 N N . PHE A 1 78 ? 28.219 28.355 9.184 1.00 10.18 78 PHE A N 1
ATOM 1320 C CA . PHE A 1 78 ? 26.878 27.930 9.540 1.00 10.57 78 PHE A CA 1
ATOM 1321 C C . PHE A 1 78 ? 25.833 28.915 9.032 1.00 10.03 78 PHE A C 1
ATOM 1322 O O . PHE A 1 78 ? 24.780 28.508 8.537 1.00 10.08 78 PHE A O 1
ATOM 1339 N N . LEU A 1 79 ? 26.115 30.213 9.154 1.00 10.37 79 LEU A N 1
ATOM 1340 C CA . LEU A 1 79 ? 25.202 31.200 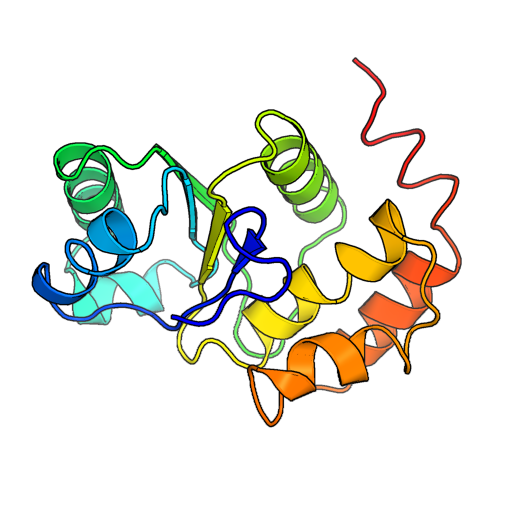8.604 1.00 10.74 79 LEU A CA 1
ATOM 1341 C C . LEU A 1 79 ? 25.025 30.974 7.108 1.00 10.25 79 LEU A C 1
ATOM 1342 O O . LEU A 1 79 ? 23.912 31.018 6.577 1.00 10.91 79 LEU A O 1
ATOM 1358 N N . THR A 1 80 ? 26.136 30.750 6.410 1.00 10.24 80 THR A N 1
ATOM 1359 C CA . THR A 1 80 ? 26.090 30.513 4.961 1.00 10.31 80 THR A CA 1
ATOM 1360 C C . THR A 1 80 ? 25.307 29.248 4.634 1.00 9.74 80 THR A C 1
ATOM 1361 O O . THR A 1 80 ? 24.482 29.246 3.708 1.00 10.48 80 THR A O 1
ATOM 1372 N N . ILE A 1 81 ? 25.542 28.176 5.388 1.00 9.69 81 ILE A N 1
ATOM 1373 C CA . ILE A 1 81 ? 24.805 26.922 5.209 1.00 9.86 81 ILE A CA 1
ATOM 1374 C C . ILE A 1 81 ? 23.311 27.134 5.368 1.00 9.72 81 ILE A C 1
ATOM 1375 O O . ILE A 1 81 ? 22.516 26.643 4.561 1.00 10.51 81 ILE A O 1
ATOM 1391 N N . MET A 1 82 ? 22.904 27.802 6.451 1.00 9.85 82 MET A N 1
ATOM 1392 C CA . MET A 1 82 ? 21.479 27.929 6.711 1.00 10.33 82 MET A CA 1
ATOM 1393 C C . MET A 1 82 ? 20.794 28.845 5.714 1.00 10.49 82 MET A C 1
ATOM 1394 O O . MET A 1 82 ? 19.670 28.566 5.283 1.00 11.47 82 MET A O 1
ATOM 1408 N N . LYS A 1 83 ? 21.465 29.930 5.314 1.00 10.66 83 LYS A N 1
ATOM 1409 C CA . LYS A 1 83 ? 20.907 30.762 4.251 1.00 11.43 83 LYS A CA 1
ATOM 1410 C C . LYS A 1 83 ? 20.746 29.954 2.969 1.00 11.51 83 LYS A C 1
ATOM 1411 O O . LYS A 1 83 ? 19.743 30.093 2.264 1.00 12.47 83 LYS A O 1
ATOM 1430 N N . TRP A 1 84 ? 21.726 29.107 2.652 1.00 11.40 84 TRP A N 1
ATOM 1431 C CA . TRP A 1 84 ? 21.643 28.246 1.469 1.00 12.08 84 TRP A CA 1
ATOM 1432 C C . TRP A 1 84 ? 20.465 27.292 1.545 1.00 11.47 84 TRP A C 1
ATOM 1433 O O . TRP A 1 84 ? 19.689 27.168 0.589 1.00 12.88 84 TRP A O 1
ATOM 1454 N N . LEU A 1 85 ? 20.329 26.597 2.672 1.00 11.15 85 LEU A N 1
ATOM 1455 C CA . LEU A 1 85 ? 19.290 25.586 2.811 1.00 11.71 85 LEU A CA 1
ATOM 1456 C C . LEU A 1 85 ? 17.895 26.190 2.865 1.00 13.23 85 LEU A C 1
ATOM 1457 O O . LEU A 1 85 ? 16.931 25.515 2.492 1.00 16.74 85 LEU A O 1
ATOM 1473 N N . LEU A 1 86 ? 17.765 27.422 3.330 1.00 12.33 86 LEU A N 1
ATOM 1474 C CA . LEU A 1 86 ? 16.454 28.049 3.443 1.00 15.21 86 LEU A CA 1
ATOM 1475 C C . LEU A 1 86 ? 16.110 28.942 2.255 1.00 19.28 86 LEU A C 1
ATOM 1476 O O . LEU A 1 86 ? 14.948 29.311 2.109 1.00 22.79 86 LEU A O 1
ATOM 1492 N N . SER A 1 87 ? 17.096 29.262 1.406 1.00 20.73 87 SER A N 1
ATOM 1493 C CA . SER A 1 87 ? 16.926 30.111 0.219 1.00 23.86 87 SER A CA 1
ATOM 1494 C C . SER A 1 87 ? 15.988 29.481 -0.774 1.00 24.38 87 SER A C 1
ATOM 1495 O O . SER A 1 87 ? 15.164 30.165 -1.399 1.00 25.82 87 SER A O 1
ATOM 1503 N N . GLU A 1 88 ? 16.169 28.191 -1.001 1.00 24.43 88 GLU A N 1
ATOM 1504 C CA . GLU A 1 88 ? 15.376 27.370 -1.893 1.00 25.87 88 GLU A CA 1
ATOM 1505 C C . GLU A 1 88 ? 15.159 26.136 -1.048 1.00 22.08 88 GLU A C 1
ATOM 1506 O O . GLU A 1 88 ? 16.100 25.374 -0.833 1.00 20.17 88 GLU A O 1
ATOM 1518 N N . LYS A 1 89 ? 13.954 25.981 -0.531 1.00 20.33 89 LYS A N 1
ATOM 1519 C CA . LYS A 1 89 ? 13.784 25.024 0.548 1.00 19.85 89 LYS A CA 1
ATOM 1520 C C . LYS A 1 89 ? 13.648 23.595 0.060 1.00 18.51 89 LYS A C 1
ATOM 1521 O O . LYS A 1 89 ? 13.943 22.688 0.821 1.00 17.49 89 LYS A O 1
ATOM 1540 N N . GLU A 1 90 ? 13.190 23.359 -1.171 1.00 20.26 90 GLU A N 1
ATOM 1541 C CA . GLU A 1 90 ? 12.913 21.999 -1.639 1.00 20.17 90 GLU A CA 1
ATOM 1542 C C . GLU A 1 90 ? 14.132 21.333 -2.287 1.00 17.18 90 GLU A C 1
ATOM 1543 O O . GLU A 1 90 ? 14.943 21.981 -2.951 1.00 18.65 90 GLU A O 1
ATOM 1555 N N . GLY A 1 91 ? 14.238 20.016 -2.109 1.00 16.15 91 GLY A N 1
ATOM 1556 C CA . GLY A 1 91 ? 15.207 19.234 -2.852 1.00 15.79 91 GLY A CA 1
ATOM 1557 C C . GLY A 1 91 ? 16.644 19.355 -2.392 1.00 13.86 91 GLY A C 1
ATOM 1558 O O . GLY A 1 91 ? 17.574 19.149 -3.176 1.00 14.47 91 GLY A O 1
ATOM 1562 N N . ASN A 1 92 ? 16.864 19.665 -1.120 1.00 12.44 92 ASN A N 1
ATOM 1563 C CA . ASN A 1 92 ? 18.203 19.840 -0.600 1.00 11.66 92 ASN A CA 1
ATOM 1564 C C . ASN A 1 92 ? 18.817 18.540 -0.118 1.00 11.21 92 ASN A C 1
ATOM 1565 O O . ASN A 1 92 ? 18.240 17.839 0.701 1.00 13.36 92 ASN A O 1
ATOM 1576 N N . LEU A 1 93 ? 20.026 18.270 -0.576 1.00 10.54 93 LEU A N 1
ATOM 1577 C CA . LEU A 1 93 ? 20.851 17.192 -0.058 1.00 10.44 93 LEU A CA 1
ATOM 1578 C C . LEU A 1 93 ? 22.072 17.815 0.614 1.00 10.37 93 LEU A C 1
ATOM 1579 O O . LEU A 1 93 ? 22.664 18.759 0.078 1.00 12.55 93 LEU A O 1
ATOM 1595 N N . VAL A 1 94 ? 22.468 17.233 1.730 1.00 9.63 94 VAL A N 1
ATOM 1596 C CA . VAL A 1 94 ? 23.710 17.543 2.424 1.00 9.52 94 VAL A CA 1
ATOM 1597 C C . VAL A 1 94 ? 24.552 16.278 2.417 1.00 9.20 94 VAL A C 1
ATOM 1598 O O . VAL A 1 94 ? 24.014 15.202 2.699 1.00 9.84 94 VAL A O 1
ATOM 1611 N N . HIS A 1 95 ? 25.852 16.367 2.118 1.00 8.94 95 HIS A N 1
ATOM 1612 C CA . HIS A 1 95 ? 26.663 15.170 2.222 1.00 9.36 95 HIS A CA 1
ATOM 1613 C C . HIS A 1 95 ? 28.024 15.489 2.798 1.00 8.74 95 HIS A C 1
ATOM 1614 O O . HIS A 1 95 ? 28.587 16.568 2.593 1.00 9.20 95 HIS A O 1
ATOM 1628 N N . CYS A 1 96 ? 28.588 14.476 3.435 1.00 9.21 96 CYS A N 1
ATOM 1629 C CA . CYS A 1 96 ? 29.947 14.491 3.939 1.00 9.82 96 CYS A CA 1
ATOM 1630 C C . CYS A 1 96 ? 30.664 13.280 3.353 1.00 10.15 96 CYS A C 1
ATOM 1631 O O . CYS A 1 96 ? 30.465 12.994 2.158 1.00 12.63 96 CYS A O 1
ATOM 1639 N N . VAL A 1 97 ? 31.507 12.588 4.094 1.00 9.83 97 VAL A N 1
ATOM 1640 C CA . VAL A 1 97 ? 32.133 11.370 3.579 1.00 10.19 97 VAL A CA 1
ATOM 1641 C C . VAL A 1 97 ? 31.261 10.167 3.882 1.00 10.62 97 VAL A C 1
ATOM 1642 O O . VAL A 1 97 ? 30.833 9.448 2.968 1.00 11.98 97 VAL A O 1
ATOM 1655 N N . GLY A 1 98 ? 30.941 9.940 5.152 1.00 11.99 98 GLY A N 1
ATOM 1656 C CA . GLY A 1 98 ? 30.063 8.844 5.521 1.00 13.02 98 GLY A CA 1
ATOM 1657 C C . GLY A 1 98 ? 28.583 9.152 5.557 1.00 12.53 98 GLY A C 1
ATOM 1658 O O . GLY A 1 98 ? 27.765 8.228 5.552 1.00 14.29 98 GLY A O 1
ATOM 1662 N N . GLY A 1 99 ? 28.213 10.424 5.610 1.00 11.93 99 GLY A N 1
ATOM 1663 C CA . GLY A 1 99 ? 26.833 10.823 5.762 1.00 12.23 99 GLY A CA 1
ATOM 1664 C C . GLY A 1 99 ? 26.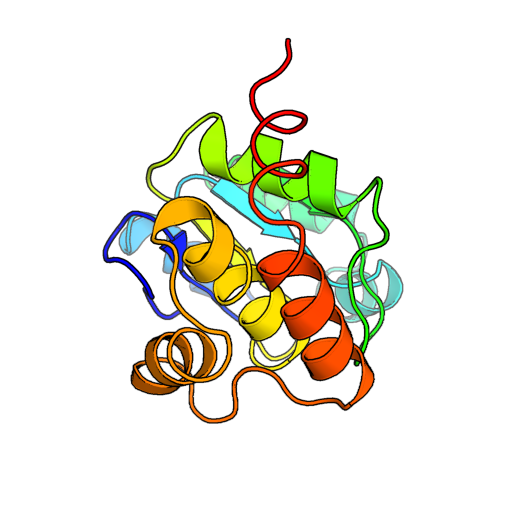282 10.723 7.170 1.00 12.05 99 GLY A C 1
ATOM 1665 O O . GLY A 1 99 ? 25.064 10.843 7.352 1.00 13.40 99 GLY A O 1
ATOM 1669 N N . ILE A 1 100 ? 27.145 10.544 8.168 1.00 11.94 100 ILE A N 1
ATOM 1670 C CA . ILE A 1 100 ? 26.706 10.236 9.525 1.00 12.61 100 ILE A CA 1
ATOM 1671 C C . ILE A 1 100 ? 27.003 11.389 10.475 1.00 11.72 100 ILE A C 1
ATOM 1672 O O . ILE A 1 100 ? 26.088 11.994 11.041 1.00 13.05 100 ILE A O 1
ATOM 1688 N N . GLY A 1 101 ? 28.276 11.698 10.716 1.00 11.91 101 GLY A N 1
ATOM 1689 C CA . GLY A 1 101 ? 28.648 12.690 11.701 1.00 11.90 101 GLY A CA 1
ATOM 1690 C C . GLY A 1 101 ? 28.406 14.114 11.248 1.00 10.61 101 GLY A C 1
ATOM 1691 O O . GLY A 1 101 ? 27.592 14.842 11.824 1.00 10.79 101 GLY A O 1
ATOM 1695 N N . ARG A 1 102 ? 29.137 14.534 10.228 1.00 10.04 102 ARG A N 1
ATOM 1696 C CA . ARG A 1 102 ? 29.051 15.912 9.772 1.00 9.69 102 ARG A CA 1
ATOM 1697 C C . ARG A 1 102 ? 27.670 16.227 9.219 1.00 9.10 102 ARG A C 1
ATOM 1698 O O . ARG A 1 102 ? 27.043 17.219 9.611 1.00 9.51 102 ARG A O 1
ATOM 1719 N N . THR A 1 103 ? 27.187 15.393 8.313 1.00 9.24 103 THR A N 1
ATOM 1720 C CA . THR A 1 103 ? 25.878 15.606 7.713 1.00 9.29 103 THR A CA 1
ATOM 1721 C C . THR A 1 103 ? 24.794 15.518 8.770 1.00 9.35 103 THR A C 1
ATOM 1722 O O . THR A 1 103 ? 23.869 16.328 8.784 1.00 9.68 103 THR A O 1
ATOM 1733 N N . GLY A 1 104 ? 24.873 14.522 9.658 1.00 9.92 104 GLY A N 1
ATOM 1734 C CA . GLY A 1 104 ? 23.862 14.380 10.676 1.00 10.57 104 GLY A CA 1
ATOM 1735 C C . GLY A 1 104 ? 23.759 15.598 11.558 1.00 10.37 104 GLY A C 1
ATOM 1736 O O . GLY A 1 104 ? 22.663 15.995 11.968 1.00 11.09 104 GLY A O 1
ATOM 1740 N N . THR A 1 105 ? 24.910 16.202 11.879 1.00 10.34 105 THR A N 1
ATOM 1741 C CA . THR A 1 105 ? 24.942 17.406 12.681 1.00 10.36 105 THR A CA 1
ATOM 1742 C C . THR A 1 105 ? 24.263 18.567 11.973 1.00 9.67 105 THR A C 1
ATOM 1743 O O . THR A 1 105 ? 23.475 19.290 12.578 1.00 10.48 105 THR A O 1
ATOM 1754 N N . ILE A 1 106 ? 24.577 18.772 10.693 1.00 9.54 106 ILE A N 1
ATOM 1755 C CA . ILE A 1 106 ? 23.918 19.845 9.961 1.00 9.27 106 ILE A CA 1
ATOM 1756 C C . ILE A 1 106 ? 22.407 19.611 9.900 1.00 9.53 106 ILE A C 1
ATOM 1757 O O . ILE A 1 106 ? 21.615 20.536 10.109 1.00 10.23 106 ILE A O 1
ATOM 1773 N N . LEU A 1 107 ? 21.982 18.383 9.602 1.00 9.67 107 LEU A N 1
ATOM 1774 C CA . LEU A 1 107 ? 20.549 18.102 9.501 1.00 10.02 107 LEU A CA 1
ATOM 1775 C C . LEU A 1 107 ? 19.847 18.286 10.848 1.00 9.92 107 LEU A C 1
ATOM 1776 O O . LEU A 1 107 ? 18.749 18.840 10.906 1.00 10.83 107 LEU A O 1
ATOM 1792 N N . ALA A 1 108 ? 20.461 17.835 11.940 1.00 9.94 108 ALA A N 1
ATOM 1793 C CA . ALA A 1 108 ? 19.866 18.049 13.257 1.00 10.50 108 ALA A CA 1
ATOM 1794 C C . ALA A 1 108 ? 19.757 19.530 13.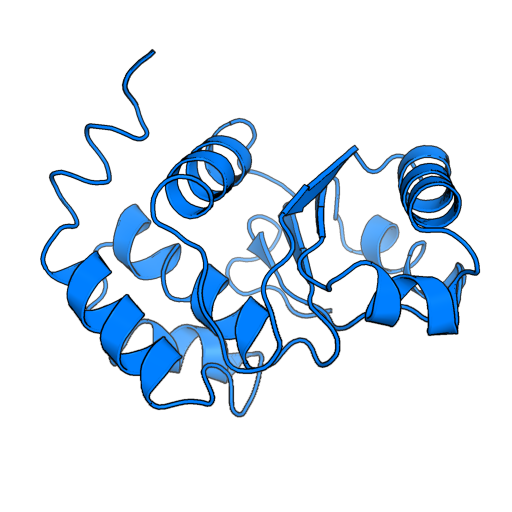554 1.00 10.02 108 ALA A C 1
ATOM 1795 O O . ALA A 1 108 ? 18.744 19.990 14.090 1.00 10.68 108 ALA A O 1
ATOM 1802 N N A SER A 1 109 ? 20.787 20.305 13.209 0.63 9.67 109 SER A N 1
ATOM 1803 N N B SER A 1 109 ? 20.812 20.297 13.250 0.37 10.79 109 SER A N 1
ATOM 1804 C CA A SER A 1 109 ? 20.751 21.746 13.468 0.63 9.48 109 SER A CA 1
ATOM 1805 C CA B SER A 1 109 ? 20.771 21.745 13.448 0.37 11.95 109 SER A CA 1
ATOM 1806 C C A SER A 1 109 ? 19.658 22.438 12.657 0.63 9.74 109 SER A C 1
ATOM 1807 C C B SER A 1 109 ? 19.605 22.371 12.688 0.37 10.71 109 SER A C 1
ATOM 1808 O O A SER A 1 109 ? 19.053 23.416 13.125 0.63 10.26 109 SER A O 1
ATOM 1809 O O B SER A 1 109 ? 18.897 23.239 13.214 0.37 10.81 109 SER A O 1
ATOM 1824 N N . TYR A 1 110 ? 19.405 21.941 11.445 1.00 10.38 110 TYR A N 1
ATOM 1825 C CA . TYR A 1 110 ? 18.325 22.462 10.624 1.00 10.55 110 TYR A CA 1
ATOM 1826 C C . TYR A 1 110 ? 16.981 22.226 11.288 1.00 10.74 110 TYR A C 1
ATOM 1827 O O . TYR A 1 110 ? 16.117 23.114 11.283 1.00 11.38 110 TYR A O 1
ATOM 1845 N N . LEU A 1 111 ? 16.776 21.044 11.873 1.00 10.98 111 LEU A N 1
ATOM 1846 C CA . LEU A 1 111 ? 15.522 20.777 12.584 1.00 11.37 111 LEU A CA 1
ATOM 1847 C C . LEU A 1 111 ? 15.386 21.621 13.841 1.00 11.04 111 LEU A C 1
ATOM 1848 O O . LEU A 1 111 ? 14.286 22.078 14.169 1.00 11.93 111 LEU A O 1
ATOM 1864 N N . ILE A 1 112 ? 16.467 21.789 14.593 1.00 10.69 112 ILE A N 1
ATOM 1865 C CA . ILE A 1 112 ? 16.434 22.664 15.756 1.00 10.94 112 ILE A CA 1
ATOM 1866 C C . ILE A 1 112 ? 15.964 24.051 15.339 1.00 10.96 112 ILE A C 1
ATOM 1867 O O . ILE A 1 112 ? 15.082 24.654 15.961 1.00 12.09 112 ILE A O 1
ATOM 1883 N N . LEU A 1 113 ? 16.575 24.598 14.296 1.00 10.28 113 LEU A N 1
ATOM 1884 C CA . LEU A 1 113 ? 16.258 25.970 13.912 1.00 10.79 113 LEU A CA 1
ATOM 1885 C C . LEU A 1 113 ? 14.861 26.082 13.317 1.00 11.25 113 LEU A C 1
ATOM 1886 O O . LEU A 1 113 ? 14.120 27.003 13.663 1.00 12.11 113 LEU A O 1
ATOM 1902 N N . THR A 1 114 ? 14.502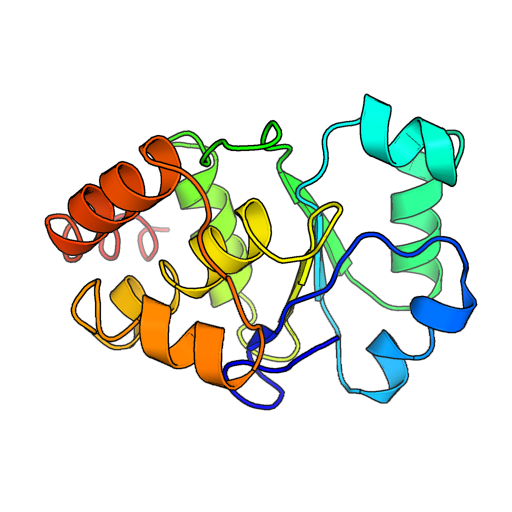 25.191 12.390 1.00 11.20 114 THR A N 1
ATOM 1903 C CA . THR A 1 114 ? 13.238 25.342 11.668 1.00 11.54 114 THR A CA 1
ATOM 1904 C C . THR A 1 114 ? 12.031 24.874 12.467 1.00 12.15 114 THR A C 1
ATOM 1905 O O . THR A 1 114 ? 10.948 25.432 12.296 1.00 13.61 114 THR A O 1
ATOM 1916 N N . GLU A 1 115 ? 12.169 23.848 13.290 1.00 12.25 115 GLU A N 1
ATOM 1917 C CA . GLU A 1 115 ? 11.024 23.257 13.986 1.00 13.15 115 GLU A CA 1
ATOM 1918 C C . GLU A 1 115 ? 11.037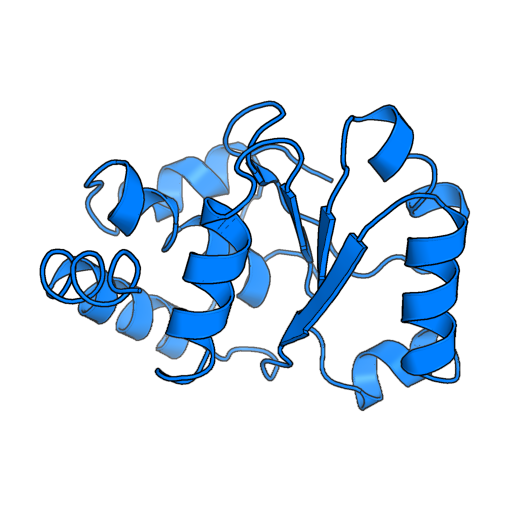 23.509 15.482 1.00 13.43 115 GLU A C 1
ATOM 1919 O O . GLU A 1 115 ? 10.049 23.221 16.153 1.00 14.43 115 GLU A O 1
ATOM 1931 N N . GLY A 1 116 ? 12.127 24.044 16.025 1.00 13.11 116 GLY A N 1
ATOM 1932 C CA . GLY A 1 116 ? 12.195 24.282 17.443 1.00 13.71 116 GLY A CA 1
ATOM 1933 C C . GLY A 1 116 ? 12.380 23.034 18.263 1.00 13.99 116 GLY A C 1
ATOM 1934 O O . GLY A 1 116 ? 12.031 23.011 19.455 1.00 15.98 116 GLY A O 1
ATOM 1938 N N . LEU A 1 117 ? 12.907 21.973 17.669 1.00 13.44 117 LEU A N 1
ATOM 1939 C CA . LEU A 1 117 ? 13.132 20.756 18.419 1.00 14.56 117 LEU A CA 1
ATOM 1940 C C . LEU A 1 117 ? 14.227 20.941 19.442 1.00 14.59 117 LEU A C 1
ATOM 1941 O O . LEU A 1 117 ? 15.192 21.677 19.223 1.00 15.41 117 LEU A O 1
ATOM 1957 N N . GLU A 1 118 ? 14.094 20.219 20.555 1.00 15.84 118 GLU A N 1
ATOM 1958 C CA . GLU A 1 118 ? 15.184 20.058 21.501 1.00 16.90 118 GLU A CA 1
ATOM 1959 C C . GLU A 1 118 ? 16.295 19.235 20.854 1.00 14.85 118 GLU A C 1
ATOM 1960 O O . GLU A 1 118 ? 16.057 18.481 19.918 1.00 15.06 118 GLU A O 1
ATOM 1972 N N . VAL A 1 119 ? 17.516 19.361 21.384 1.00 15.16 119 VAL A N 1
ATOM 1973 C CA . VAL A 1 119 ? 18.662 18.670 20.799 1.00 15.40 119 VAL A CA 1
ATOM 1974 C C . VAL A 1 119 ? 18.408 17.176 20.673 1.00 14.95 119 VAL A C 1
ATOM 1975 O O . VAL A 1 119 ? 18.621 16.578 19.618 1.00 15.29 119 VAL A O 1
ATOM 1988 N N . GLU A 1 120 ? 18.006 16.532 21.774 1.00 15.57 120 GLU A N 1
ATOM 1989 C CA . GLU A 1 120 ? 17.867 15.082 21.752 1.00 18.12 120 GLU A CA 1
ATOM 1990 C C . GLU A 1 120 ? 16.815 14.653 20.740 1.00 16.28 120 GLU A C 1
ATOM 1991 O O . GLU A 1 120 ? 16.993 13.650 20.036 1.00 17.29 120 GLU A O 1
ATOM 2003 N N A SER A 1 121 ? 15.715 15.402 20.647 0.50 16.10 121 SER A N 1
ATOM 2004 N N B SER A 1 121 ? 15.715 15.401 20.652 0.50 16.33 121 SER A N 1
ATOM 2005 C CA A SER A 1 121 ? 14.674 15.075 19.686 0.50 16.12 121 SER A CA 1
ATOM 2006 C CA B SER A 1 121 ? 14.673 15.078 19.691 0.50 16.37 121 SER A CA 1
ATOM 2007 C C A SER A 1 121 ? 15.159 15.253 18.257 0.50 14.87 121 SER A C 1
ATOM 2008 C C B SER A 1 121 ? 15.162 15.250 18.261 0.50 15.18 121 SER A C 1
ATOM 2009 O O A SER A 1 121 ? 14.828 14.449 17.385 0.50 15.59 121 SER A O 1
ATOM 2010 O O B SER A 1 121 ? 14.835 14.440 17.392 0.50 16.56 121 SER A O 1
ATOM 2025 N N . ALA A 1 122 ? 15.926 16.309 17.992 1.00 14.34 122 ALA A N 1
ATOM 2026 C CA . ALA A 1 122 ? 16.454 16.512 16.650 1.00 13.86 122 ALA A CA 1
ATOM 2027 C C . ALA A 1 122 ? 17.409 15.395 16.252 1.00 13.49 122 ALA A C 1
ATOM 2028 O O . ALA A 1 122 ? 17.340 14.872 15.133 1.00 14.59 122 ALA A O 1
ATOM 2035 N N . ILE A 1 123 ? 18.309 15.002 17.162 1.00 14.01 123 ILE A N 1
ATOM 2036 C CA . ILE A 1 123 ? 19.199 13.880 16.867 1.00 15.14 123 ILE A CA 1
ATOM 2037 C C . ILE A 1 123 ? 18.390 12.623 16.586 1.00 15.61 123 ILE A C 1
ATOM 2038 O O . ILE A 1 123 ? 18.650 11.895 15.624 1.00 16.53 123 ILE A O 1
ATOM 2054 N N . ASP A 1 124 ? 17.388 12.352 17.428 1.00 16.73 124 ASP A N 1
ATOM 2055 C CA . ASP A 1 124 ? 16.563 11.159 17.243 1.00 18.53 124 ASP A CA 1
ATOM 2056 C C . ASP A 1 124 ? 15.831 11.170 15.906 1.00 18.07 124 ASP A C 1
ATOM 2057 O O . ASP A 1 124 ? 15.714 10.129 15.247 1.00 19.10 124 ASP A O 1
ATOM 2066 N N . GLU A 1 125 ? 15.353 12.343 15.470 1.00 17.32 125 GLU A N 1
ATOM 2067 C CA . GLU A 1 125 ? 14.656 12.442 14.194 1.00 17.50 125 GLU A CA 1
ATOM 2068 C C . GLU A 1 125 ? 15.584 12.110 13.030 1.00 16.58 125 GLU A C 1
ATOM 2069 O O . GLU A 1 125 ? 15.163 11.459 12.065 1.00 19.15 125 GLU A O 1
ATOM 2081 N N . VAL A 1 126 ? 16.845 12.551 13.089 1.00 14.80 126 VAL A N 1
ATOM 2082 C CA . VAL A 1 126 ? 17.777 12.180 12.031 1.00 14.72 126 VAL A CA 1
ATOM 2083 C C . VAL A 1 126 ? 18.108 10.703 12.125 1.00 15.72 126 VAL A C 1
ATOM 2084 O O . VAL A 1 126 ? 18.211 10.014 11.105 1.00 16.36 126 VAL A O 1
ATOM 2097 N N . ARG A 1 127 ? 18.261 10.180 13.340 1.00 16.18 127 ARG A N 1
ATOM 2098 C CA . ARG A 1 127 ? 18.633 8.782 13.503 1.00 18.04 127 ARG A CA 1
ATOM 2099 C C . ARG A 1 127 ? 17.540 7.826 13.037 1.00 19.43 127 ARG A C 1
ATOM 2100 O O . ARG A 1 127 ? 17.849 6.676 12.747 1.00 20.83 127 ARG A O 1
ATOM 2121 N N . LEU A 1 128 ? 16.286 8.275 12.932 1.00 20.38 128 LEU A N 1
ATOM 2122 C CA . LEU A 1 128 ? 15.251 7.421 12.358 1.00 21.54 128 LEU A CA 1
ATOM 2123 C C . LEU A 1 128 ? 15.627 6.949 10.964 1.00 20.64 128 LEU A C 1
ATOM 2124 O O . LEU A 1 128 ? 15.251 5.840 10.566 1.00 22.15 128 LEU A O 1
ATOM 2140 N N . VAL A 1 129 ? 16.326 7.788 10.203 1.00 18.94 129 VAL A N 1
ATOM 2141 C CA . VAL A 1 129 ? 16.680 7.475 8.827 1.00 17.92 129 VAL A CA 1
ATOM 2142 C C . VAL A 1 129 ? 18.178 7.302 8.627 1.00 16.77 129 VAL A C 1
ATOM 2143 O O . VAL A 1 129 ? 18.579 6.774 7.584 1.00 17.73 129 VAL A O 1
ATOM 2156 N N . ARG A 1 130 ? 19.010 7.710 9.591 1.00 16.07 130 ARG A N 1
ATOM 2157 C CA . ARG A 1 130 ? 20.464 7.605 9.503 1.00 15.71 130 ARG A CA 1
ATOM 2158 C C . ARG A 1 130 ? 20.986 7.165 10.866 1.00 15.92 130 ARG A C 1
ATOM 2159 O O . ARG A 1 130 ? 21.339 7.997 11.715 1.00 15.63 130 ARG A O 1
ATOM 2180 N N . PRO A 1 131 ? 21.048 5.862 11.114 1.00 18.24 131 PRO A N 1
ATOM 2181 C CA . PRO A 1 131 ? 21.571 5.378 12.396 1.00 19.89 131 PRO A CA 1
ATOM 2182 C C . PRO A 1 131 ? 22.944 5.974 12.682 1.00 18.42 131 PRO A C 1
ATOM 2183 O O . PRO A 1 131 ? 23.787 6.116 11.787 1.00 18.48 131 PRO A O 1
ATOM 2194 N N . GLY A 1 132 ? 23.155 6.360 13.942 1.00 18.15 132 GLY A N 1
ATOM 2195 C CA . GLY A 1 132 ? 24.419 6.904 14.393 1.00 17.82 132 GLY A CA 1
ATOM 2196 C C . GLY A 1 132 ? 24.639 8.374 14.096 1.00 16.08 132 GLY A C 1
ATOM 2197 O O . GLY A 1 132 ? 25.665 8.928 14.517 1.00 16.97 132 GLY A O 1
ATOM 2201 N N . ALA A 1 133 ? 23.705 9.033 13.433 1.00 14.91 133 ALA A N 1
ATOM 2202 C CA . ALA A 1 133 ? 23.889 10.435 13.075 1.00 13.96 133 ALA A CA 1
ATOM 2203 C C . ALA A 1 133 ? 24.289 11.254 14.294 1.00 13.75 133 ALA A C 1
ATOM 2204 O O . ALA A 1 133 ? 23.694 11.128 15.363 1.00 14.48 133 ALA A O 1
ATOM 2211 N N . VAL A 1 134 ? 25.251 12.165 14.084 1.00 13.09 134 VAL A N 1
ATOM 2212 C CA . VAL A 1 134 ? 25.833 13.030 15.114 1.00 13.05 134 VAL A CA 1
ATOM 2213 C C . VAL A 1 134 ? 26.774 12.184 15.962 1.00 13.96 134 VAL A C 1
ATOM 2214 O O . VAL A 1 134 ? 26.336 11.420 16.830 1.00 15.56 134 VAL A O 1
ATOM 2227 N N . GLN A 1 135 ? 28.078 12.273 15.675 1.00 14.08 135 GLN A N 1
ATOM 2228 C CA . GLN A 1 135 ? 29.030 11.308 16.209 1.00 15.39 135 GLN A CA 1
ATOM 2229 C C . GLN A 1 135 ? 29.939 11.784 17.320 1.00 15.32 135 GLN A C 1
ATOM 2230 O O . GLN A 1 135 ? 30.345 10.953 18.127 1.00 19.37 135 GLN A O 1
ATOM 2244 N N . THR A 1 136 ? 30.298 13.062 17.388 1.00 13.59 136 THR A N 1
ATOM 2245 C CA . THR A 1 136 ? 31.361 13.488 18.280 1.00 13.41 136 THR A CA 1
ATOM 2246 C C . THR A 1 136 ? 30.885 14.450 19.357 1.00 13.50 136 THR A C 1
ATOM 2247 O O . THR A 1 136 ? 29.859 15.118 19.229 1.00 13.50 136 THR A O 1
ATOM 2258 N N . TYR A 1 137 ? 31.710 14.528 20.406 1.00 14.27 137 TYR A N 1
ATOM 2259 C CA . TYR A 1 137 ? 31.547 15.522 21.455 1.00 14.49 137 TYR A CA 1
ATOM 2260 C C . TYR A 1 137 ? 31.393 16.919 20.871 1.00 13.65 137 TYR A C 1
ATOM 2261 O O . TYR A 1 137 ? 30.495 17.675 21.259 1.00 14.10 137 TYR A O 1
ATOM 2279 N N . GLU A 1 138 ? 32.270 17.283 19.936 1.00 13.84 138 GLU A N 1
ATOM 2280 C CA . GLU A 1 138 ? 32.225 18.632 19.384 1.00 13.90 138 GLU A CA 1
ATOM 2281 C C . GLU A 1 138 ? 30.899 18.884 18.676 1.00 12.48 138 GLU A C 1
ATOM 2282 O O . GLU A 1 138 ? 30.334 19.986 18.750 1.00 12.26 138 GLU A O 1
ATOM 2294 N N . GLN A 1 139 ? 30.410 17.882 17.954 1.00 11.77 139 GLN A N 1
ATOM 2295 C CA . GLN A 1 139 ? 29.131 18.009 17.261 1.00 11.15 139 GLN A CA 1
ATOM 2296 C C . GLN A 1 139 ? 27.968 18.166 18.234 1.00 11.33 139 GLN A C 1
ATOM 2297 O O . GLN A 1 139 ? 27.089 19.009 18.034 1.00 11.40 139 GLN A O 1
ATOM 2311 N N . GLU A 1 140 ? 27.971 17.388 19.311 1.00 11.85 140 GLU A N 1
ATOM 2312 C CA . GLU A 1 140 ? 26.944 17.523 20.343 1.00 12.51 140 GLU A CA 1
ATOM 2313 C C . GLU A 1 140 ? 26.989 18.894 21.003 1.00 12.75 140 GLU A C 1
ATOM 2314 O O . GLU A 1 140 ? 25.939 19.475 21.292 1.00 13.75 140 GLU A O 1
ATOM 2326 N N . MET A 1 141 ? 28.183 19.400 21.308 1.00 13.08 141 MET A N 1
ATOM 2327 C CA . MET A 1 141 ? 28.280 20.712 21.934 1.00 13.58 141 MET A CA 1
ATOM 2328 C C . MET A 1 141 ? 27.785 21.804 20.997 1.00 12.85 141 MET A C 1
ATOM 2329 O O . MET A 1 141 ? 27.166 22.779 21.437 1.00 13.85 141 MET A O 1
ATOM 2343 N N . PHE A 1 142 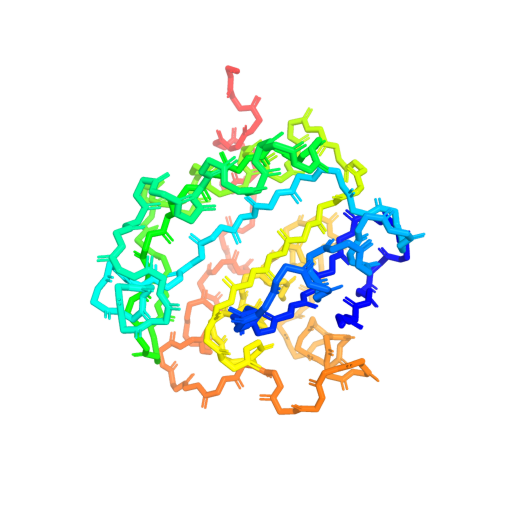? 28.070 21.674 19.702 1.00 12.28 142 PHE A N 1
ATOM 2344 C CA . PHE A 1 142 ? 27.572 22.618 18.713 1.00 11.80 142 PHE A CA 1
ATOM 2345 C C . PHE A 1 142 ? 26.052 22.652 18.684 1.00 11.53 142 PHE A C 1
ATOM 2346 O O . PHE A 1 142 ? 25.454 23.732 18.676 1.00 11.75 142 PHE A O 1
ATOM 2363 N N . LEU A 1 143 ? 25.412 21.485 18.696 1.00 11.39 143 LEU A N 1
ATOM 2364 C CA . LEU A 1 143 ? 23.957 21.471 18.685 1.00 11.61 143 LEU A CA 1
ATOM 2365 C C . LEU A 1 143 ? 23.374 22.134 19.921 1.00 12.69 143 LEU A C 1
ATOM 2366 O O . LEU A 1 143 ? 22.355 22.816 19.826 1.00 12.91 143 LEU A O 1
ATOM 2382 N N . LEU A 1 144 ? 23.995 21.909 21.080 1.00 13.21 144 LEU A N 1
ATOM 2383 C CA . LEU A 1 144 ? 23.563 22.567 22.311 1.00 14.71 144 LEU A CA 1
ATOM 2384 C C . LEU A 1 144 ? 23.589 24.076 22.144 1.00 13.68 144 LEU A C 1
ATOM 2385 O O . LEU A 1 144 ? 22.667 24.787 22.559 1.00 14.45 144 LEU A O 1
ATOM 2401 N N . ARG A 1 145 ? 24.671 24.588 21.569 1.00 13.65 145 ARG A N 1
ATOM 2402 C CA . ARG A 1 145 ? 24.811 26.016 21.381 1.00 14.21 145 ARG A CA 1
ATOM 2403 C C . ARG A 1 145 ? 23.780 26.556 20.403 1.00 13.62 145 ARG A C 1
ATOM 2404 O O . ARG A 1 145 ? 23.190 27.615 20.656 1.00 14.86 145 ARG A O 1
ATOM 2425 N N . VAL A 1 146 ? 23.561 25.856 19.280 1.00 12.92 146 VAL A N 1
ATOM 2426 C CA . VAL A 1 146 ? 22.578 26.296 18.304 1.00 13.53 146 VAL A CA 1
ATOM 2427 C C . VAL A 1 146 ? 21.197 26.366 18.941 1.00 13.02 146 VAL A C 1
ATOM 2428 O O . VAL A 1 146 ? 20.449 27.327 18.730 1.00 13.99 146 VAL A O 1
ATOM 2441 N N . GLU A 1 147 ? 20.817 25.329 19.692 1.00 12.50 147 GLU A N 1
ATOM 2442 C CA . GLU A 1 147 ? 19.507 25.343 20.330 1.00 13.15 147 GLU A CA 1
ATOM 2443 C C . GLU A 1 147 ? 19.368 26.545 21.244 1.00 13.47 147 GLU A C 1
ATOM 2444 O O . GLU A 1 147 ? 18.338 27.229 21.240 1.00 14.45 147 GLU A O 1
ATOM 2456 N N . GLY A 1 148 ? 20.391 26.808 22.056 1.00 13.69 148 GLY A N 1
ATOM 2457 C CA . GLY A 1 148 ? 20.293 27.909 22.993 1.00 14.47 148 GLY A CA 1
ATOM 2458 C C . GLY A 1 148 ? 20.232 29.251 22.324 1.00 14.66 148 GLY A C 1
ATOM 2459 O O . GLY A 1 148 ? 19.687 30.199 22.885 1.00 17.94 148 GLY A O 1
ATOM 2463 N N A MET A 1 149 ? 20.773 29.353 21.110 0.42 14.43 149 MET A N 1
ATOM 2464 N N B MET A 1 149 ? 20.759 29.341 21.105 0.58 13.66 149 MET A N 1
ATOM 2465 C CA A MET A 1 149 ? 20.833 30.594 20.352 0.42 15.67 149 MET A CA 1
ATOM 2466 C CA B MET A 1 149 ? 20.839 30.569 20.329 0.58 14.07 149 MET A CA 1
ATOM 2467 C C A MET A 1 149 ? 19.868 30.613 19.172 0.42 13.67 149 MET A C 1
ATOM 2468 C C B MET A 1 149 ? 19.887 30.581 19.142 0.58 12.81 149 MET A C 1
ATOM 2469 O O A MET A 1 149 ? 20.063 31.383 18.231 0.42 13.68 149 MET A O 1
ATOM 2470 O O B MET A 1 149 ? 20.092 31.319 18.180 0.58 13.66 149 MET A O 1
ATOM 2497 N N . ARG A 1 150 ? 18.796 29.822 19.224 1.00 12.66 150 ARG A N 1
ATOM 2498 C CA . ARG A 1 150 ? 17.902 29.693 18.077 1.00 12.40 150 ARG A CA 1
ATOM 2499 C C . ARG A 1 150 ? 17.402 31.051 17.593 1.00 12.59 150 ARG A C 1
ATOM 2500 O O . ARG A 1 150 ? 17.371 31.316 16.382 1.00 12.90 150 ARG A O 1
ATOM 2521 N N . LYS A 1 151 ? 16.931 31.898 18.509 1.00 13.36 151 LYS A N 1
ATOM 2522 C CA . LYS A 1 151 ? 16.334 33.162 18.093 1.00 13.79 151 LYS A CA 1
ATOM 2523 C C . LYS A 1 151 ? 17.334 34.026 17.355 1.00 13.43 151 LYS A C 1
ATOM 2524 O O . LYS A 1 151 ? 17.022 34.613 16.311 1.00 14.21 151 LYS A O 1
ATOM 2543 N N A SER A 1 152 ? 18.550 34.148 17.890 0.74 13.73 152 SER A N 1
ATOM 2544 N N B SER A 1 152 ? 18.548 34.132 17.903 0.26 13.63 152 SER A N 1
ATOM 2545 C CA A SER A 1 152 ? 19.527 34.992 17.219 0.74 14.14 152 SER A CA 1
ATOM 2546 C CA B SER A 1 152 ? 19.580 34.942 17.274 0.26 13.90 152 SER A CA 1
ATOM 2547 C C A SER A 1 152 ? 19.994 34.388 15.904 0.74 13.48 152 SER A C 1
ATOM 2548 C C B SER A 1 152 ? 19.963 34.383 15.915 0.26 13.20 152 SER A C 1
ATOM 2549 O O A SER A 1 152 ? 20.256 35.137 14.962 0.74 14.76 152 SER A O 1
ATOM 2550 O O B SER A 1 152 ? 20.132 35.141 14.955 0.26 13.35 152 SER A O 1
ATOM 2565 N N . TRP A 1 153 ? 20.100 33.062 15.812 1.00 12.48 153 TRP A N 1
ATOM 2566 C CA . TRP A 1 153 ? 20.445 32.460 14.522 1.00 12.59 153 TRP A CA 1
ATOM 2567 C C . TRP A 1 153 ? 19.386 32.788 13.490 1.00 12.43 153 TRP A C 1
ATOM 2568 O O . TRP A 1 153 ? 19.717 33.181 12.368 1.00 12.73 153 TRP A O 1
ATOM 2589 N N . LEU A 1 154 ? 18.104 32.622 13.833 1.00 12.43 154 LEU A N 1
ATOM 2590 C CA . LEU A 1 154 ? 17.064 32.895 12.856 1.00 12.70 154 LEU A CA 1
ATOM 2591 C C . LEU A 1 154 ? 17.076 34.358 12.433 1.00 13.00 154 LEU A C 1
ATOM 2592 O O . LEU A 1 154 ? 16.896 34.664 11.250 1.00 13.87 154 LEU A O 1
ATOM 2608 N N . LYS A 1 155 ? 17.271 35.281 13.370 1.00 13.02 155 LYS A N 1
ATOM 2609 C CA . LYS A 1 155 ? 17.322 36.691 13.002 1.00 14.46 155 LYS A CA 1
ATOM 2610 C C . LYS A 1 155 ? 18.413 36.918 11.967 1.00 14.27 155 LYS A C 1
ATOM 2611 O O . LYS A 1 155 ? 18.216 37.637 10.972 1.00 15.38 155 LYS A O 1
ATOM 2630 N N A ASN A 1 156 ? 19.588 36.352 12.200 0.70 14.02 156 ASN A N 1
ATOM 2631 N N B ASN A 1 156 ? 19.594 36.349 12.209 0.30 14.20 156 ASN A N 1
ATOM 2632 C CA A ASN A 1 156 ? 20.702 36.564 11.278 0.70 14.08 156 ASN A CA 1
ATOM 2633 C CA B ASN A 1 156 ? 20.725 36.537 11.305 0.30 14.63 156 ASN A CA 1
ATOM 2634 C C A ASN A 1 156 ? 20.485 35.861 9.943 0.70 13.82 156 ASN A C 1
ATOM 2635 C C B ASN A 1 156 ? 20.480 35.868 9.957 0.30 14.15 156 ASN A C 1
ATOM 2636 O O A ASN A 1 156 ? 20.838 36.393 8.894 0.70 15.06 156 ASN A O 1
ATOM 2637 O O B ASN A 1 156 ? 20.805 36.434 8.910 0.30 14.75 156 ASN A O 1
ATOM 2658 N N . ILE A 1 157 ? 19.904 34.669 9.969 1.00 13.20 157 ILE A N 1
ATOM 2659 C CA . ILE A 1 157 ? 19.638 33.943 8.733 1.00 13.57 157 ILE A CA 1
ATOM 2660 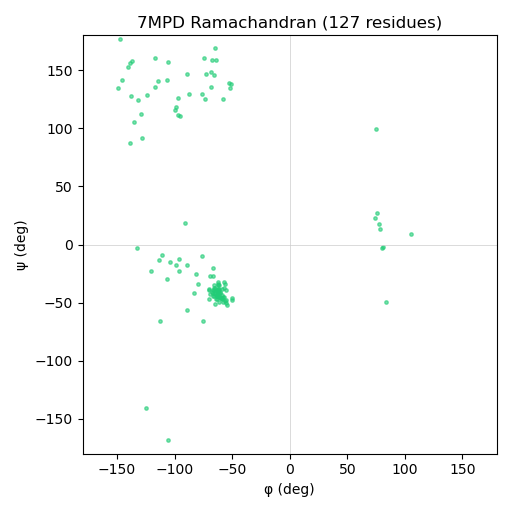C C . ILE A 1 157 ? 18.681 34.711 7.844 1.00 14.78 157 ILE A C 1
ATOM 2661 O O . ILE A 1 157 ? 18.873 34.789 6.626 1.00 15.69 157 ILE A O 1
ATOM 2677 N N A TYR A 1 158 ? 17.634 35.287 8.420 0.55 15.35 158 TYR A N 1
ATOM 2678 N N B TYR A 1 158 ? 17.626 35.268 8.441 0.45 15.87 158 TYR A N 1
ATOM 2679 C CA A TYR A 1 158 ? 16.609 35.936 7.613 0.55 17.89 158 TYR A CA 1
ATOM 2680 C CA B TYR A 1 158 ? 16.564 35.924 7.698 0.45 17.67 158 TYR A CA 1
ATOM 2681 C C A TYR A 1 158 ? 16.845 37.429 7.433 0.55 18.98 158 TYR A C 1
ATOM 2682 C C B TYR A 1 158 ? 16.934 37.336 7.271 0.45 18.43 158 TYR A C 1
ATOM 2683 O O A TYR A 1 158 ? 16.005 38.107 6.836 0.55 21.43 158 TYR A O 1
ATOM 2684 O O B TYR A 1 158 ? 16.304 37.874 6.356 0.45 19.16 158 TYR A O 1
ATOM 2719 N N A SER A 1 159 ? 17.968 37.949 7.916 0.55 18.78 159 SER A N 1
ATOM 2720 N N B SER A 1 159 ? 17.930 37.938 7.912 0.45 19.94 159 SER A N 1
ATOM 2721 C CA A SER A 1 159 ? 18.379 39.294 7.570 0.55 21.95 159 SER A CA 1
ATOM 2722 C CA B SER A 1 159 ? 18.349 39.282 7.567 0.45 23.21 159 SER A CA 1
ATOM 2723 C C A SER A 1 159 ? 18.866 39.313 6.131 0.55 25.18 159 SER A C 1
ATOM 2724 C C B SER A 1 159 ? 18.869 39.313 6.137 0.45 26.21 159 SER A C 1
ATOM 2725 O O A SER A 1 159 ? 19.534 38.384 5.669 0.55 26.42 159 SER A O 1
ATOM 2726 O O B SER A 1 159 ? 19.562 38.397 5.688 0.45 27.76 159 SER A O 1
ATOM 2741 N N . ASN A 1 160 ? 18.525 40.373 5.415 1.00 28.20 160 ASN A N 1
ATOM 2742 C CA . ASN A 1 160 ? 19.004 40.536 4.043 1.00 33.36 160 ASN A CA 1
ATOM 2743 C C . ASN A 1 160 ? 18.609 39.358 3.152 1.00 37.79 160 ASN A C 1
ATOM 2744 O O . ASN A 1 160 ? 19.431 38.858 2.370 1.00 39.96 160 ASN A O 1
#

Organism: Saccharolobus solfataricus (strain ATCC 35092 / DSM 1617 / JCM 11322 / P2) (NCBI:txid273057)

Solvent-accessible surface area: 7701 Å² total; per-residue (Å²): 72,28,21,13,68,174,88,29,2,0,0,12,22,16,0,153,62,54,111,76,0,77,78,7,118,144,55,19,0,118,14,0,0,0,0,0,52,56,155,12,0,76,147,43,33,58,68,43,93,115,0,24,49,10,0,122,137,6,41,3,115,19,46,32,17,54,1,70,110,21,14,40,2,61,76,83,42,0,52,55,0,0,68,44,0,13,77,108,99,112,2,0,0,0,0,3,59,47,0,41,6,12,0,0,1,0,1,0,0,12,0,0,0,47,81,37,41,122,31,132,47,0,17,72,53,0,92,136,63,63,88,39,0,3,112,36,149,96,1,83,90,4,0,103,94,0,68,65,68,84,179,58,16,44,154,73,7,131,44,193

Nearest PDB structures (foldseek):
  2i6i-assembly1_A  TM=9.974E-01  e=5.226E-32  Saccharolobus solfataricus
  2i6o-assembly1_A  TM=1.000E+00  e=1.702E-31  Saccharolobus solfataricus
  3rgo-assembly1_A  TM=8.369E-01  e=1.232E-08  Mus musculus
  1ohe-assembly1_A  TM=7.668E-01  e=2.162E-09  Homo sapiens
  3rgq-assembly1_A  TM=8.148E-01  e=5.475E-08  Mus musculus

Radius of gyration: 14.56 Å; Cα contacts (8 Å, |Δi|>4): 287; chains: 1; bounding box: 31×35×38 Å